Protein AF-A0A9P7GAE9-F1 (afdb_monomer_lite)

pLDDT: mean 75.34, std 14.51, range [32.66, 94.75]

Radius of gyration: 17.44 Å; chains: 1; bounding box: 38×41×54 Å

InterPro domains:
  IPR001578 Peptidase C12, ubiquitin carboxyl-terminal hydrolase [PF01088] (26-136)
  IPR001578 Peptidase C12, ubiquitin carboxyl-terminal hydrolase [PS52048] (1-154)
  IPR001578 Peptidase C12, ubiquitin carboxyl-terminal hydrolase [PTHR10589] (22-153)
  IPR036959 Peptidase C12, ubiquitin carboxyl-terminal hydrolase superfamily [G3DSA:3.40.532.10] (5-153)
  IPR038765 Papain-like cysteine peptidase superfamily [SSF54001] (22-154)

Secondary structure (DSSP, 8-state):
-PPPHHHHHHHHHHHHHHHTT------PPTTSHHHHHHHHTTT--HHHHHHHHHH-GGGHHHHHHHHHSSSSPPPS--------EEEEEEEPP--TT--SS---EEEEEEETTSSS-EEEEEESSHHHHHHHHIIIIIITT-SS-------------

Structure (mmCIF, N/CA/C/O backbone):
data_AF-A0A9P7GAE9-F1
#
_entry.id   AF-A0A9P7GAE9-F1
#
loop_
_atom_site.group_PDB
_atom_site.id
_atom_site.type_symbol
_atom_site.label_atom_id
_atom_site.label_alt_id
_atom_site.label_comp_id
_atom_site.label_asym_id
_atom_site.label_entity_id
_atom_site.label_seq_id
_atom_site.pdbx_PDB_ins_code
_atom_site.Cartn_x
_atom_site.Cartn_y
_atom_site.Cartn_z
_atom_site.occupancy
_atom_site.B_iso_or_equiv
_atom_site.auth_seq_id
_atom_site.auth_comp_id
_atom_site.auth_asym_id
_atom_site.auth_atom_id
_atom_site.pdbx_PDB_model_num
ATOM 1 N N . MET A 1 1 ? -22.597 -1.862 10.699 1.00 32.66 1 MET A N 1
ATOM 2 C CA . MET A 1 1 ? -22.193 -0.460 10.935 1.00 32.66 1 MET A CA 1
ATOM 3 C C . MET A 1 1 ? -21.221 -0.086 9.836 1.00 32.66 1 MET A C 1
ATOM 5 O O . MET A 1 1 ? -20.395 -0.940 9.529 1.00 32.66 1 MET A O 1
ATOM 9 N N . PRO A 1 2 ? -21.343 1.090 9.201 1.00 45.16 2 PRO A N 1
ATOM 10 C CA . PRO A 1 2 ? -20.335 1.535 8.251 1.00 45.16 2 PRO A CA 1
ATOM 11 C C . PRO A 1 2 ? -18.991 1.640 8.976 1.00 45.16 2 PRO A C 1
ATOM 13 O O . PRO A 1 2 ? -18.918 2.057 10.132 1.00 45.16 2 PRO A O 1
ATOM 16 N N . TRP A 1 3 ? -17.955 1.168 8.307 1.00 44.53 3 TRP A N 1
ATOM 17 C CA . TRP A 1 3 ? -16.586 1.158 8.789 1.00 44.53 3 TRP A CA 1
ATOM 18 C C . TRP A 1 3 ? -16.060 2.576 9.055 1.00 44.53 3 TRP A C 1
ATOM 20 O O . TRP A 1 3 ? -16.391 3.486 8.290 1.00 44.53 3 TRP A O 1
ATOM 30 N N . PRO A 1 4 ? -15.191 2.786 10.062 1.00 47.66 4 PRO A N 1
ATOM 31 C CA . PRO A 1 4 ? -14.430 4.023 10.170 1.00 47.66 4 PRO A CA 1
ATOM 32 C C . PRO A 1 4 ? -13.577 4.204 8.909 1.00 47.66 4 PRO A C 1
ATOM 34 O O . PRO A 1 4 ? -12.723 3.375 8.586 1.00 47.66 4 PRO A O 1
ATOM 37 N N . THR A 1 5 ? -13.809 5.295 8.182 1.00 45.72 5 THR A N 1
ATOM 38 C CA . THR A 1 5 ? -13.135 5.621 6.915 1.00 45.72 5 THR A CA 1
ATOM 39 C C . THR A 1 5 ? -11.609 5.622 7.039 1.00 45.72 5 THR A C 1
ATOM 41 O O . THR A 1 5 ? -10.915 5.277 6.086 1.00 45.72 5 THR A O 1
ATOM 44 N N . CYS A 1 6 ? -11.065 5.923 8.221 1.00 41.34 6 CYS A N 1
ATOM 45 C CA . CYS A 1 6 ? -9.628 5.993 8.489 1.00 41.34 6 CYS A CA 1
ATOM 46 C C . CYS A 1 6 ? -8.860 4.675 8.273 1.00 41.34 6 CYS A C 1
ATOM 48 O O . CYS A 1 6 ? -7.654 4.733 8.032 1.00 41.34 6 CYS A O 1
ATOM 50 N N . VAL A 1 7 ? -9.526 3.510 8.285 1.00 48.72 7 VAL A N 1
ATOM 51 C CA . VAL A 1 7 ? -8.857 2.201 8.131 1.00 48.72 7 VAL A CA 1
ATOM 52 C C . VAL A 1 7 ? -9.264 1.419 6.875 1.00 48.72 7 VAL A C 1
ATOM 54 O O . VAL A 1 7 ? -8.556 0.500 6.464 1.00 48.72 7 VAL A O 1
ATOM 57 N N . ILE A 1 8 ? -10.347 1.821 6.204 1.00 49.75 8 ILE A N 1
ATOM 58 C CA . ILE A 1 8 ? -10.741 1.260 4.899 1.00 49.75 8 ILE A CA 1
ATOM 59 C C . ILE A 1 8 ? -9.702 1.627 3.838 1.00 49.75 8 ILE A C 1
ATOM 61 O O . ILE A 1 8 ? -9.275 0.784 3.054 1.00 49.75 8 ILE A O 1
ATOM 65 N N . TYR A 1 9 ? -9.265 2.887 3.830 1.00 48.91 9 TYR A N 1
ATOM 66 C CA . TYR A 1 9 ? -8.366 3.424 2.812 1.00 48.91 9 TYR A CA 1
ATOM 67 C C . TYR A 1 9 ? -6.950 2.822 2.808 1.00 48.91 9 TYR A C 1
ATOM 69 O O . TYR A 1 9 ? -6.486 2.491 1.718 1.00 48.91 9 TYR A O 1
ATOM 77 N N . PRO A 1 10 ? -6.267 2.572 3.946 1.00 50.25 10 PRO A N 1
ATOM 78 C CA . PRO A 1 10 ? -5.017 1.807 3.929 1.00 50.25 10 PRO A CA 1
ATOM 79 C C . PRO A 1 10 ? -5.195 0.386 3.409 1.00 50.25 10 PRO A C 1
ATOM 81 O O . PRO A 1 10 ? -4.344 -0.099 2.666 1.00 50.25 10 PRO A O 1
ATOM 84 N N . PHE A 1 11 ? -6.297 -0.279 3.769 1.00 51.22 11 PHE A N 1
ATOM 85 C CA . PHE A 1 11 ? -6.581 -1.624 3.283 1.00 51.22 11 PHE A CA 1
ATOM 86 C C . PHE A 1 11 ? -6.859 -1.606 1.776 1.00 51.22 11 PHE A C 1
ATOM 88 O O . PHE A 1 11 ? -6.323 -2.442 1.063 1.00 51.22 11 PHE A O 1
ATOM 95 N N . LEU A 1 12 ? -7.583 -0.603 1.264 1.00 49.97 12 LEU A N 1
ATOM 96 C CA . LEU A 1 12 ? -7.784 -0.370 -0.170 1.00 49.97 12 LEU A CA 1
ATOM 97 C C . LEU A 1 12 ? -6.451 -0.118 -0.893 1.00 49.97 12 LEU A C 1
ATOM 99 O O . LEU A 1 12 ? -6.237 -0.651 -1.977 1.00 49.97 12 LEU A O 1
ATOM 103 N N . SER A 1 13 ? -5.535 0.645 -0.294 1.00 49.16 13 SER A N 1
ATOM 104 C CA . SER A 1 13 ? -4.211 0.902 -0.862 1.00 49.16 13 SER A CA 1
ATOM 105 C C . SER A 1 13 ? -3.330 -0.349 -0.869 1.00 49.16 13 SER A C 1
ATOM 107 O O . SER A 1 13 ? -2.705 -0.641 -1.887 1.00 49.16 13 SER A O 1
ATOM 109 N N . ILE A 1 14 ? -3.324 -1.146 0.203 1.00 51.88 14 ILE A N 1
ATOM 110 C CA . ILE A 1 14 ? -2.606 -2.431 0.263 1.00 51.88 14 ILE A CA 1
ATOM 111 C C . ILE A 1 14 ? -3.231 -3.442 -0.709 1.00 51.88 14 ILE A C 1
ATOM 113 O O . ILE A 1 14 ? -2.514 -4.058 -1.491 1.00 51.88 14 ILE A O 1
ATOM 117 N N . LEU A 1 15 ? -4.559 -3.565 -0.745 1.00 51.62 15 LEU A N 1
ATOM 118 C CA . LEU A 1 15 ? -5.280 -4.408 -1.702 1.00 51.62 15 LEU A CA 1
ATOM 119 C C . LEU A 1 15 ? -4.995 -3.986 -3.140 1.00 51.62 15 LEU A C 1
ATOM 121 O O . LEU A 1 15 ? -4.739 -4.836 -3.983 1.00 51.62 15 LEU A O 1
ATOM 125 N N . ARG A 1 16 ? -4.958 -2.681 -3.421 1.00 50.84 16 ARG A N 1
ATOM 126 C CA . ARG A 1 16 ? -4.593 -2.163 -4.739 1.00 50.84 16 ARG A CA 1
ATOM 127 C C . ARG A 1 16 ? -3.124 -2.419 -5.058 1.00 50.84 16 ARG A C 1
ATOM 129 O O . ARG A 1 16 ? -2.821 -2.699 -6.206 1.00 50.84 16 ARG A O 1
ATOM 136 N N . SER A 1 17 ? -2.231 -2.412 -4.071 1.00 46.38 17 SER A N 1
ATOM 137 C CA . SER A 1 17 ? -0.831 -2.840 -4.227 1.00 46.38 17 SER A CA 1
ATOM 138 C C . SER A 1 17 ? -0.736 -4.315 -4.632 1.00 46.38 17 SER A C 1
ATOM 140 O O . SER A 1 17 ? 0.024 -4.670 -5.532 1.00 46.38 17 SER A O 1
ATOM 142 N N . VAL A 1 18 ? -1.549 -5.165 -3.999 1.00 46.81 18 VAL A N 1
ATOM 143 C CA . VAL A 1 18 ? -1.641 -6.604 -4.283 1.00 46.81 18 VAL A CA 1
ATOM 144 C C . VAL A 1 18 ? -2.286 -6.857 -5.657 1.00 46.81 18 VAL A C 1
ATOM 146 O O . VAL A 1 18 ? -1.773 -7.649 -6.445 1.00 46.81 18 VAL A O 1
ATOM 149 N N . GLU A 1 19 ? -3.359 -6.141 -6.007 1.00 48.84 19 GLU A N 1
ATOM 150 C CA . GLU A 1 19 ? -4.039 -6.238 -7.309 1.00 48.84 19 GLU A CA 1
ATOM 151 C C . GLU A 1 19 ? -3.231 -5.643 -8.468 1.00 48.84 19 GLU A C 1
ATOM 153 O O . GLU A 1 19 ? -3.335 -6.130 -9.597 1.00 48.84 19 GLU A O 1
ATOM 158 N N . LEU A 1 20 ? -2.402 -4.623 -8.212 1.00 43.28 20 LEU A N 1
ATOM 159 C CA . LEU A 1 20 ? -1.510 -4.018 -9.208 1.00 43.28 20 LEU A CA 1
ATOM 160 C C . LEU A 1 20 ? -0.432 -4.991 -9.709 1.00 43.28 20 LEU A C 1
ATOM 162 O O . LEU A 1 20 ? 0.386 -4.597 -10.538 1.00 43.28 20 LEU A O 1
ATOM 166 N N . ARG A 1 21 ? -0.436 -6.259 -9.259 1.00 45.12 21 ARG A N 1
ATOM 167 C CA . ARG A 1 21 ? 0.613 -7.243 -9.541 1.00 45.12 21 ARG A CA 1
ATOM 168 C C . ARG A 1 21 ? 1.979 -6.606 -9.322 1.00 45.12 21 ARG A C 1
ATOM 170 O O . ARG A 1 21 ? 2.865 -6.704 -10.172 1.00 45.12 21 ARG A O 1
ATOM 177 N N . VAL A 1 22 ? 2.154 -5.934 -8.183 1.00 46.22 22 VAL A N 1
ATOM 178 C CA . VAL A 1 22 ? 3.506 -5.721 -7.678 1.00 46.22 22 VAL A CA 1
ATOM 179 C C . VAL A 1 22 ? 4.066 -7.129 -7.521 1.00 46.22 22 VAL A C 1
ATOM 181 O O . VAL A 1 22 ? 3.489 -7.924 -6.780 1.00 46.22 22 VAL A O 1
ATOM 184 N N . GLN A 1 23 ? 5.074 -7.451 -8.338 1.00 46.91 23 GLN A N 1
ATOM 185 C CA . GLN A 1 23 ? 5.750 -8.744 -8.473 1.00 46.91 23 GLN A CA 1
ATOM 186 C C . GLN A 1 23 ? 6.262 -9.231 -7.115 1.00 46.91 23 GLN A C 1
ATOM 188 O O . GLN A 1 23 ? 7.439 -9.120 -6.790 1.00 46.91 23 GLN A O 1
ATOM 193 N N . SER A 1 24 ? 5.357 -9.704 -6.282 1.00 52.81 24 SER A N 1
ATOM 194 C CA . SER A 1 24 ? 5.662 -10.298 -5.004 1.00 52.81 24 SER A CA 1
ATOM 195 C C . SER A 1 24 ? 5.358 -11.775 -5.167 1.00 52.81 24 SER A C 1
ATOM 197 O O . SER A 1 24 ? 4.265 -12.140 -5.597 1.00 52.81 24 SER A O 1
ATOM 199 N N . ASP A 1 25 ? 6.321 -12.631 -4.830 1.00 58.69 25 ASP A N 1
ATOM 200 C CA . ASP A 1 25 ? 6.151 -14.092 -4.789 1.00 58.69 25 ASP A CA 1
ATOM 201 C C . ASP A 1 25 ? 5.219 -14.529 -3.635 1.00 58.69 25 ASP A C 1
ATOM 203 O O . ASP A 1 25 ? 5.285 -15.647 -3.120 1.00 58.69 25 ASP A O 1
ATOM 207 N N . VAL A 1 26 ? 4.339 -13.630 -3.185 1.00 65.75 26 VAL A N 1
ATOM 208 C CA . VAL A 1 26 ? 3.405 -13.864 -2.095 1.00 65.75 26 VAL A CA 1
ATOM 209 C C . VAL A 1 26 ? 2.269 -14.716 -2.633 1.00 65.75 26 VAL A C 1
ATOM 211 O O . VAL A 1 26 ? 1.429 -14.278 -3.419 1.00 65.75 26 VAL A O 1
ATOM 214 N N . THR A 1 27 ? 2.245 -15.967 -2.187 1.00 76.56 27 THR A N 1
ATOM 215 C CA . THR A 1 27 ? 1.167 -16.894 -2.515 1.00 76.56 27 THR A CA 1
ATOM 216 C C . THR A 1 27 ? -0.076 -16.518 -1.716 1.00 76.56 27 THR A C 1
ATOM 218 O O . THR A 1 27 ? -0.085 -16.602 -0.488 1.00 76.56 27 THR A O 1
ATOM 221 N N . ILE A 1 28 ? -1.140 -16.117 -2.411 1.00 79.62 28 ILE A N 1
ATOM 222 C CA . ILE A 1 28 ? -2.447 -15.909 -1.788 1.00 79.62 28 ILE A CA 1
ATOM 223 C C . ILE A 1 28 ? -3.087 -17.279 -1.579 1.00 79.62 28 ILE A C 1
ATOM 225 O O . ILE A 1 28 ? -3.257 -18.047 -2.525 1.00 79.62 28 ILE A O 1
ATOM 229 N N . VAL A 1 29 ? -3.451 -17.579 -0.333 1.00 85.38 29 VAL A N 1
ATOM 230 C CA . VAL A 1 29 ? -4.139 -18.827 0.004 1.00 85.38 29 VAL A CA 1
ATOM 231 C C . VAL A 1 29 ? -5.486 -18.870 -0.740 1.00 85.38 29 VAL A C 1
ATOM 233 O O . VAL A 1 29 ? -6.270 -17.921 -0.605 1.00 85.38 29 VAL A O 1
ATOM 236 N N . PRO A 1 30 ? -5.778 -19.933 -1.515 1.00 87.06 30 PRO A N 1
ATOM 237 C CA . PRO A 1 30 ? -7.069 -20.095 -2.182 1.00 87.06 30 PRO A CA 1
ATOM 238 C C . PRO A 1 30 ? -8.231 -20.029 -1.188 1.00 87.06 30 PRO A C 1
ATOM 240 O O . PRO A 1 30 ? -8.074 -20.404 -0.028 1.00 87.06 30 PRO A O 1
ATOM 243 N N . GLU A 1 31 ? -9.392 -19.539 -1.625 1.00 88.00 31 GLU A N 1
ATOM 244 C CA . GLU A 1 31 ? -10.598 -19.366 -0.791 1.00 88.00 31 GLU A CA 1
ATOM 245 C C . GLU A 1 31 ? -10.460 -18.426 0.420 1.00 88.00 31 GLU A C 1
ATOM 247 O O . GLU A 1 31 ? -11.434 -18.220 1.158 1.00 88.00 31 GLU A O 1
ATOM 252 N N . SER A 1 32 ? -9.288 -17.811 0.615 1.00 87.69 32 SER A N 1
ATOM 253 C CA . SER A 1 32 ? -9.113 -16.759 1.610 1.00 87.69 32 SER A CA 1
ATOM 254 C C . SER A 1 32 ? -10.030 -15.566 1.304 1.00 87.69 32 SER A C 1
ATOM 256 O O . SER A 1 32 ? -10.383 -15.332 0.144 1.00 87.69 32 SER A O 1
ATOM 258 N N . PRO A 1 33 ? -10.397 -14.762 2.318 1.00 87.31 33 PRO A N 1
ATOM 259 C CA . PRO A 1 33 ? -11.166 -13.532 2.117 1.00 87.31 33 PRO A CA 1
ATOM 260 C C . PRO A 1 33 ? -10.546 -12.613 1.055 1.00 87.31 33 PRO A C 1
ATOM 262 O O . PRO A 1 33 ? -11.260 -12.025 0.248 1.00 87.31 33 PRO A O 1
ATOM 265 N N . LEU A 1 34 ? -9.211 -12.560 1.006 1.00 84.12 34 LEU A N 1
ATOM 266 C CA . LEU A 1 34 ? -8.459 -11.817 0.000 1.00 84.12 34 LEU A CA 1
ATOM 267 C C . LEU A 1 34 ? -8.624 -12.406 -1.410 1.00 84.12 34 LEU A C 1
ATOM 269 O O . LEU A 1 34 ? -8.903 -11.659 -2.344 1.00 84.12 34 LEU A O 1
ATOM 273 N N . ALA A 1 35 ? -8.493 -13.728 -1.568 1.00 85.56 35 ALA A N 1
ATOM 274 C CA . ALA A 1 35 ? -8.697 -14.396 -2.856 1.00 85.56 35 ALA A CA 1
ATOM 275 C C . ALA A 1 35 ? -10.121 -14.174 -3.389 1.00 85.56 35 ALA A C 1
ATOM 277 O O . ALA A 1 35 ? -10.296 -13.793 -4.545 1.00 85.56 35 ALA A O 1
ATOM 278 N N . LYS A 1 36 ? -11.129 -14.328 -2.521 1.00 89.31 36 LYS A N 1
ATOM 279 C CA . LYS A 1 36 ? -12.542 -14.101 -2.859 1.00 89.31 36 LYS A CA 1
ATOM 280 C C . LYS A 1 36 ? -12.803 -12.663 -3.284 1.00 89.31 36 LYS A C 1
ATOM 282 O O . LYS A 1 36 ? -13.430 -12.440 -4.312 1.00 89.31 36 LYS A O 1
ATOM 287 N N . PHE A 1 37 ? -12.268 -11.694 -2.544 1.00 86.75 37 PHE A N 1
ATOM 288 C CA . PHE A 1 37 ? -12.411 -10.285 -2.893 1.00 86.75 37 PHE A CA 1
ATOM 289 C C . PHE A 1 37 ? -11.779 -9.957 -4.254 1.00 86.75 37 PHE A C 1
ATOM 291 O O . PHE A 1 37 ? -12.409 -9.298 -5.077 1.00 86.75 37 PHE A O 1
ATOM 298 N N . ILE A 1 38 ? -10.565 -10.453 -4.524 1.00 84.38 38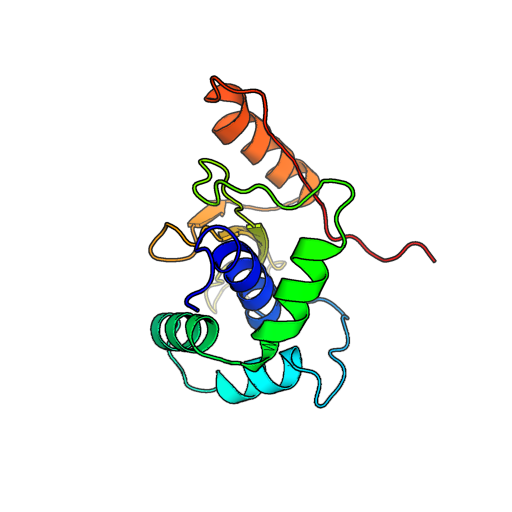 ILE A N 1
ATOM 299 C CA . ILE A 1 38 ? -9.890 -10.263 -5.819 1.00 84.38 38 ILE A CA 1
ATOM 300 C C . ILE A 1 38 ? -10.728 -10.856 -6.958 1.00 84.38 38 ILE A C 1
ATOM 302 O O . ILE A 1 38 ? -10.874 -10.232 -8.012 1.00 84.38 38 ILE A O 1
ATOM 306 N N . ASP A 1 39 ? -11.306 -12.040 -6.751 1.00 87.38 39 ASP A N 1
ATOM 307 C CA . ASP A 1 39 ? -12.176 -12.686 -7.731 1.00 87.38 39 ASP A CA 1
ATOM 308 C C . ASP A 1 39 ? -13.470 -11.899 -7.969 1.00 87.38 39 ASP A C 1
ATOM 310 O O . ASP A 1 39 ? -13.847 -11.678 -9.121 1.00 87.38 39 ASP A O 1
ATOM 314 N N . GLU A 1 40 ? -14.104 -11.397 -6.909 1.00 88.25 40 GLU A N 1
ATOM 315 C CA . GLU A 1 40 ? -15.286 -10.531 -6.981 1.00 88.25 40 GLU A CA 1
ATOM 316 C C . GLU A 1 40 ? -14.992 -9.177 -7.646 1.00 88.25 40 GLU A C 1
ATOM 318 O O . GLU A 1 40 ? -15.902 -8.542 -8.181 1.00 88.25 40 GLU A O 1
ATOM 323 N N . CYS A 1 41 ? -13.742 -8.711 -7.616 1.00 84.31 41 CYS A N 1
ATOM 324 C CA . CYS A 1 41 ? -13.298 -7.455 -8.221 1.00 84.31 41 CYS A CA 1
ATOM 325 C C . CYS A 1 41 ? -12.921 -7.575 -9.707 1.00 84.31 41 CYS A C 1
ATOM 327 O O . CYS A 1 41 ? -12.682 -6.557 -10.373 1.00 84.31 41 CYS A O 1
ATOM 329 N N . LYS A 1 42 ? -12.910 -8.790 -10.272 1.00 85.81 42 LYS A N 1
ATOM 330 C CA . LYS A 1 42 ? -12.662 -9.001 -11.706 1.00 85.81 42 LYS A CA 1
ATOM 331 C C . LYS A 1 42 ? -13.711 -8.272 -12.547 1.00 85.81 42 LYS A C 1
ATOM 333 O O . LYS A 1 42 ? -14.909 -8.401 -12.334 1.00 85.81 42 LYS A O 1
ATOM 338 N N . GLY A 1 43 ? -13.245 -7.493 -13.522 1.00 84.06 43 GLY A N 1
ATOM 339 C CA . GLY A 1 43 ? -14.108 -6.723 -14.425 1.00 84.06 43 GLY A CA 1
ATOM 340 C C . GLY A 1 43 ? -14.697 -5.434 -13.837 1.00 84.06 43 GLY A C 1
ATOM 341 O O . GLY A 1 43 ? -15.245 -4.649 -14.602 1.00 84.06 43 GLY A O 1
ATOM 342 N N . LYS A 1 44 ? -14.537 -5.171 -12.532 1.00 83.50 44 LYS A N 1
ATOM 343 C CA . LYS A 1 44 ? -14.970 -3.918 -11.894 1.00 83.50 44 LYS A CA 1
ATOM 344 C C . LYS A 1 44 ? -13.963 -2.791 -12.124 1.00 83.50 44 LYS A C 1
ATOM 346 O O . LYS A 1 44 ? -12.744 -3.015 -12.086 1.00 83.50 44 LYS A O 1
ATOM 351 N N . THR A 1 45 ? -14.474 -1.578 -12.304 1.00 79.50 45 THR A N 1
ATOM 352 C CA . THR A 1 45 ? -13.716 -0.320 -12.304 1.00 79.50 45 THR A CA 1
ATOM 353 C C . THR A 1 45 ? -13.138 -0.021 -10.914 1.00 79.50 45 THR A C 1
ATOM 355 O O . THR A 1 45 ? -13.624 -0.553 -9.916 1.00 79.50 45 THR A O 1
ATOM 358 N N . PRO A 1 46 ? -12.116 0.848 -10.792 1.00 72.94 46 PRO A N 1
ATOM 359 C CA . PRO A 1 46 ? -11.549 1.202 -9.489 1.00 72.94 46 PRO A CA 1
ATOM 360 C C . PRO A 1 46 ? -12.577 1.728 -8.477 1.00 72.94 46 PRO A C 1
ATOM 362 O O . PRO A 1 46 ? -12.486 1.394 -7.299 1.00 72.94 46 PRO A O 1
ATOM 365 N N . LEU A 1 47 ? -13.561 2.510 -8.935 1.00 74.50 47 LEU A N 1
ATOM 366 C CA . LEU A 1 47 ? -14.622 3.040 -8.078 1.00 74.50 47 LEU A CA 1
ATOM 367 C C . LEU A 1 47 ? -15.551 1.923 -7.587 1.00 74.50 47 LEU A C 1
ATOM 369 O O . LEU A 1 47 ? -15.810 1.824 -6.395 1.00 74.50 47 LEU A O 1
ATOM 373 N N . GLU A 1 48 ? -15.980 1.027 -8.479 1.00 81.19 48 GLU A N 1
ATOM 374 C CA . GLU A 1 48 ? -16.814 -0.122 -8.104 1.00 81.19 48 GLU A CA 1
ATOM 375 C C . GLU A 1 48 ? -16.100 -1.064 -7.129 1.00 81.19 48 GLU A C 1
ATOM 377 O O . GLU A 1 48 ? -16.737 -1.621 -6.239 1.00 81.19 48 GLU A O 1
ATOM 382 N N . ARG A 1 49 ? -14.777 -1.233 -7.257 1.00 80.31 49 ARG A N 1
ATOM 383 C CA . ARG A 1 49 ? -13.977 -1.998 -6.285 1.00 80.31 49 ARG A CA 1
ATOM 384 C C . ARG A 1 49 ? -13.946 -1.324 -4.917 1.00 80.31 49 ARG A C 1
ATOM 386 O O . ARG A 1 49 ? -14.065 -2.020 -3.914 1.00 80.31 49 ARG A O 1
ATOM 393 N N . ALA A 1 50 ? -13.816 0.003 -4.871 1.00 73.75 50 ALA A N 1
ATOM 394 C CA . ALA A 1 50 ? -13.860 0.760 -3.622 1.00 73.75 50 ALA A CA 1
ATOM 395 C C . ALA A 1 50 ? -15.227 0.624 -2.935 1.00 73.75 50 ALA A C 1
ATOM 397 O O . ALA A 1 50 ? -15.289 0.222 -1.776 1.00 73.75 50 ALA A O 1
ATOM 398 N N . THR A 1 51 ? -16.321 0.822 -3.676 1.00 78.81 51 THR A N 1
ATOM 399 C CA . THR A 1 51 ? -17.684 0.616 -3.160 1.00 78.81 51 THR A CA 1
ATOM 400 C C . THR A 1 51 ? -17.917 -0.828 -2.700 1.00 78.81 51 THR A C 1
ATOM 402 O O . THR A 1 51 ? -18.566 -1.074 -1.682 1.00 78.81 51 THR A O 1
ATOM 405 N N . HIS A 1 52 ? -17.366 -1.810 -3.418 1.00 83.19 52 HIS A N 1
ATOM 406 C CA . HIS A 1 52 ? -17.436 -3.216 -3.019 1.00 83.19 52 HIS A CA 1
ATOM 407 C C . HIS A 1 52 ? -16.658 -3.486 -1.724 1.00 83.19 52 HIS A C 1
ATOM 409 O O . HIS A 1 52 ? -17.140 -4.224 -0.869 1.00 83.19 52 HIS A O 1
ATOM 415 N N . LEU A 1 53 ? -15.492 -2.857 -1.530 1.00 79.38 53 LEU A N 1
ATOM 416 C CA . LEU A 1 53 ? -14.727 -2.975 -0.284 1.00 79.38 53 LEU A CA 1
ATOM 417 C C . LEU A 1 53 ? -15.491 -2.413 0.920 1.00 79.38 53 LEU A C 1
ATOM 419 O O . LEU A 1 53 ? -15.477 -3.015 1.989 1.00 79.38 53 LEU A O 1
ATOM 423 N N . GLU A 1 54 ? -16.171 -1.281 0.752 1.00 75.62 54 GLU A N 1
ATOM 424 C CA . GLU A 1 54 ? -16.946 -0.649 1.827 1.00 75.62 54 GLU A CA 1
ATOM 425 C C . GLU A 1 54 ? -18.129 -1.508 2.291 1.00 75.62 54 GLU A C 1
ATOM 427 O O . GLU A 1 54 ? -18.542 -1.436 3.451 1.00 75.62 54 GLU A O 1
ATOM 432 N N . THR A 1 55 ? -18.682 -2.319 1.388 1.00 80.75 55 THR A N 1
ATOM 433 C CA . THR A 1 55 ? -19.929 -3.061 1.612 1.00 80.75 55 THR A CA 1
ATOM 434 C C . THR A 1 55 ? -19.725 -4.554 1.848 1.00 80.75 55 THR A C 1
ATOM 436 O O . THR A 1 55 ? -20.622 -5.211 2.381 1.00 80.75 55 THR A O 1
ATOM 439 N N . THR A 1 56 ? -18.563 -5.110 1.492 1.00 83.44 56 THR A N 1
ATOM 440 C CA . THR A 1 56 ? -18.313 -6.547 1.626 1.00 83.44 56 THR A CA 1
ATOM 441 C C . THR A 1 56 ? -18.203 -6.982 3.094 1.00 83.44 56 THR A C 1
ATOM 443 O O . THR A 1 56 ? -17.467 -6.377 3.881 1.00 83.44 56 THR A O 1
ATOM 446 N N . PRO A 1 57 ? -18.875 -8.077 3.498 1.00 85.12 57 PRO A N 1
ATOM 447 C CA . PRO A 1 57 ? -18.721 -8.632 4.838 1.00 85.12 57 PRO A CA 1
ATOM 448 C C . PRO A 1 57 ? -17.412 -9.417 5.007 1.00 85.12 57 PRO A C 1
ATOM 450 O O . PRO A 1 57 ? -17.076 -9.782 6.131 1.00 85.12 57 PRO A O 1
ATOM 453 N N . LEU A 1 58 ? -16.665 -9.681 3.922 1.00 84.38 58 LEU A N 1
ATOM 454 C CA . LEU A 1 58 ? -15.467 -10.535 3.928 1.00 84.38 58 LEU A CA 1
ATOM 455 C C . LEU A 1 58 ? -14.411 -10.083 4.941 1.00 84.38 58 LEU A C 1
ATOM 457 O O . LEU A 1 58 ? -13.730 -10.918 5.533 1.00 84.38 58 LEU A O 1
ATOM 461 N N . PHE A 1 59 ? -14.292 -8.772 5.149 1.00 82.06 59 PHE A N 1
ATOM 462 C CA . PHE A 1 59 ? -13.296 -8.197 6.048 1.00 82.06 59 PHE A CA 1
ATOM 463 C C . PHE A 1 59 ? -13.874 -7.762 7.397 1.00 82.06 59 PHE A C 1
ATOM 465 O O . PHE A 1 59 ? -13.085 -7.532 8.310 1.00 82.06 59 PHE A O 1
ATOM 472 N N . ALA A 1 60 ? -15.214 -7.725 7.541 1.00 75.50 60 ALA A N 1
ATOM 473 C CA . ALA A 1 60 ? -15.979 -7.261 8.717 1.00 75.50 60 ALA A CA 1
ATOM 474 C C . ALA A 1 60 ? -15.357 -7.700 10.041 1.00 75.50 60 ALA A C 1
ATOM 476 O O . ALA A 1 60 ? -14.885 -6.893 10.844 1.00 75.50 60 ALA A O 1
ATOM 477 N N . ASN A 1 61 ? -15.318 -9.013 10.218 1.00 73.94 61 ASN A N 1
ATOM 478 C CA . ASN A 1 61 ? -14.886 -9.616 11.466 1.00 73.94 61 ASN A CA 1
ATOM 479 C C . ASN A 1 61 ? -13.364 -9.531 11.632 1.00 73.94 61 ASN A C 1
ATOM 481 O O . ASN A 1 61 ? -12.893 -9.201 12.712 1.00 73.94 61 ASN A O 1
ATOM 485 N N . ILE A 1 62 ? -12.602 -9.728 10.551 1.00 81.00 62 ILE A N 1
ATOM 486 C CA . ILE A 1 62 ? -11.128 -9.720 10.565 1.00 81.00 62 ILE A CA 1
ATOM 487 C C . ILE A 1 62 ? -10.596 -8.362 11.016 1.00 81.00 62 ILE A C 1
ATOM 489 O O . ILE A 1 62 ? -9.676 -8.271 11.823 1.00 81.00 62 ILE A O 1
ATOM 493 N N . HIS A 1 63 ? -11.192 -7.289 10.510 1.00 75.06 63 HIS A N 1
ATOM 494 C CA . HIS A 1 63 ? -10.825 -5.946 10.916 1.00 75.06 63 HIS A CA 1
ATOM 495 C C . HIS A 1 63 ? -11.239 -5.648 12.360 1.00 75.06 63 HIS A C 1
ATOM 497 O O . HIS A 1 63 ? -10.454 -5.058 13.094 1.00 75.06 63 HIS A O 1
ATOM 503 N N . ALA A 1 64 ? -12.448 -6.042 12.779 1.00 73.50 64 ALA A N 1
ATOM 504 C CA . ALA A 1 64 ? -12.909 -5.829 14.151 1.00 73.50 64 ALA A CA 1
ATOM 505 C C . ALA A 1 64 ? -12.004 -6.541 15.174 1.00 73.50 64 ALA A C 1
ATOM 507 O O . ALA A 1 64 ? -11.661 -5.973 16.215 1.00 73.50 64 ALA A O 1
ATOM 508 N N . GLU A 1 65 ? -11.562 -7.757 14.846 1.00 77.31 65 GLU A N 1
ATOM 509 C CA . GLU A 1 65 ? -10.567 -8.504 15.616 1.00 77.31 65 GLU A CA 1
ATOM 510 C C . GLU A 1 65 ? -9.215 -7.778 15.638 1.00 77.31 65 GLU A C 1
ATOM 512 O O . GLU A 1 65 ? -8.667 -7.532 16.715 1.00 77.31 65 GLU A O 1
ATOM 517 N N . ALA A 1 66 ? -8.701 -7.356 14.477 1.00 76.62 66 ALA A N 1
ATOM 518 C CA . ALA A 1 66 ? -7.423 -6.650 14.384 1.00 76.62 66 ALA A CA 1
ATOM 519 C C . ALA A 1 66 ? -7.427 -5.326 15.169 1.00 76.62 66 ALA A C 1
ATOM 521 O O . ALA A 1 66 ? -6.481 -5.055 15.911 1.00 76.62 66 ALA A O 1
ATOM 522 N N . ALA A 1 67 ? -8.511 -4.549 15.082 1.00 71.19 67 ALA A N 1
ATOM 523 C CA . ALA A 1 67 ? -8.697 -3.298 15.816 1.00 71.19 67 ALA A CA 1
ATOM 524 C C . ALA A 1 67 ? -8.693 -3.500 17.341 1.00 71.19 67 ALA A C 1
ATOM 526 O O . ALA A 1 67 ? -8.266 -2.615 18.079 1.00 71.19 67 ALA A O 1
ATOM 527 N N . SER A 1 68 ? -9.124 -4.675 17.809 1.00 72.00 68 SER A N 1
ATOM 528 C CA . SER A 1 68 ? -9.171 -5.024 19.236 1.00 72.00 68 SER A CA 1
ATOM 529 C C . SER A 1 68 ? -7.886 -5.686 19.752 1.00 72.00 68 SER A C 1
ATOM 531 O O . SER A 1 68 ? -7.690 -5.778 20.959 1.00 72.00 68 SER A O 1
ATOM 533 N N . SER A 1 69 ? -7.010 -6.158 18.858 1.00 71.69 69 SER A N 1
ATOM 534 C CA . SER A 1 69 ? -5.767 -6.870 19.206 1.00 71.69 69 SER A CA 1
ATOM 535 C C . SER A 1 69 ? -4.555 -5.967 19.478 1.00 71.69 69 SER A C 1
ATOM 537 O O . SER A 1 69 ? -3.480 -6.460 19.825 1.00 71.69 69 SER A O 1
ATOM 539 N N . GLY A 1 70 ? -4.701 -4.652 19.291 1.00 70.88 70 GLY A N 1
ATOM 540 C CA . GLY A 1 70 ? -3.623 -3.689 19.503 1.00 70.88 70 GLY A CA 1
ATOM 541 C C . GLY A 1 70 ? -3.165 -3.607 20.965 1.00 70.88 70 GLY A C 1
ATOM 542 O O . GLY A 1 70 ? -3.868 -4.002 21.889 1.00 70.88 70 GLY A O 1
ATOM 543 N N . GLN A 1 71 ? -1.980 -3.034 21.193 1.00 75.44 71 GLN A N 1
ATOM 544 C CA . GLN A 1 71 ? -1.451 -2.799 22.549 1.00 75.44 71 GLN A CA 1
ATOM 545 C C . GLN A 1 71 ? -2.190 -1.679 23.304 1.00 75.44 71 GLN A C 1
ATOM 547 O O . GLN A 1 71 ? -1.956 -1.466 24.492 1.00 75.44 71 GLN A O 1
ATOM 552 N N . THR A 1 72 ? -3.064 -0.945 22.617 1.00 71.50 72 THR A N 1
ATOM 553 C CA . THR A 1 72 ? -3.849 0.166 23.154 1.00 71.50 72 THR A CA 1
ATOM 554 C C . THR A 1 72 ? -5.324 -0.209 23.209 1.00 71.50 72 THR A C 1
ATOM 556 O O . THR A 1 72 ? -5.834 -0.853 22.296 1.00 71.50 72 THR A O 1
ATOM 559 N N . SER A 1 73 ? -6.032 0.249 24.241 1.00 72.31 73 SER A N 1
ATOM 560 C CA . SER A 1 73 ? -7.491 0.142 24.299 1.00 72.31 73 SER A CA 1
ATOM 561 C C . SER A 1 73 ? -8.144 0.892 23.137 1.00 72.31 73 SER A C 1
ATOM 563 O O . SER A 1 73 ? -7.697 1.986 22.786 1.00 72.31 73 SER A O 1
ATOM 565 N N . VAL A 1 74 ? -9.227 0.339 22.590 1.00 70.88 74 VAL A N 1
ATOM 566 C CA . VAL A 1 74 ? -10.033 1.010 21.562 1.00 70.88 74 VAL A CA 1
ATOM 567 C C . VAL A 1 74 ? -10.576 2.330 22.137 1.00 70.88 74 VAL A C 1
ATOM 569 O O . VAL A 1 74 ? -11.201 2.305 23.201 1.00 70.88 74 VAL A O 1
ATOM 572 N N . PRO A 1 75 ? -10.321 3.481 21.494 1.00 66.25 75 PRO A N 1
ATOM 573 C CA . PRO A 1 75 ? -10.801 4.770 21.977 1.00 66.25 75 PRO A CA 1
ATOM 574 C C . PRO A 1 75 ? -12.328 4.879 21.860 1.00 66.25 75 PRO A C 1
ATOM 576 O O . PRO A 1 75 ? -12.943 4.296 20.970 1.00 66.25 75 PRO A O 1
ATOM 579 N N . THR A 1 76 ? -12.944 5.641 22.766 1.00 70.56 76 THR A N 1
ATOM 580 C CA . THR A 1 76 ? -14.388 5.935 22.736 1.00 70.56 76 THR A CA 1
ATOM 581 C C . THR A 1 76 ? -14.754 6.968 21.670 1.00 70.56 76 THR A C 1
ATOM 583 O O . THR A 1 76 ? -15.853 6.909 21.129 1.00 70.56 76 THR A O 1
ATOM 586 N N . GLU A 1 77 ? -13.828 7.879 21.353 1.00 68.12 77 GLU A N 1
ATOM 587 C CA . GLU A 1 77 ? -13.924 8.809 20.224 1.00 68.12 77 GLU A CA 1
ATOM 588 C C . GLU A 1 77 ? -13.246 8.184 19.005 1.00 68.12 77 GLU A C 1
ATOM 590 O O . GLU A 1 77 ? -12.043 7.919 19.011 1.00 68.12 77 GLU A O 1
ATOM 595 N N . LEU A 1 78 ? -14.043 7.907 17.974 1.00 65.75 78 LEU A N 1
ATOM 596 C CA . LEU A 1 78 ? -13.582 7.267 16.739 1.00 65.75 78 LEU A CA 1
ATOM 597 C C . LEU A 1 78 ? -13.192 8.279 15.657 1.00 65.75 78 LEU A C 1
ATOM 599 O O . LEU A 1 78 ? -12.642 7.882 14.628 1.00 65.75 78 LEU A O 1
ATOM 603 N N . ASP A 1 79 ? -13.481 9.564 15.878 1.00 65.25 79 ASP A N 1
ATOM 604 C CA . ASP A 1 79 ? -13.034 10.627 14.990 1.00 65.25 79 ASP A CA 1
ATOM 605 C C . ASP A 1 79 ? -11.531 10.841 15.185 1.00 65.25 79 ASP A C 1
ATOM 607 O O . ASP A 1 79 ? -11.050 11.095 16.292 1.00 65.25 79 ASP A O 1
ATOM 611 N N . THR A 1 80 ? -10.768 10.641 14.115 1.00 67.50 80 THR A N 1
ATOM 612 C CA . THR A 1 80 ? -9.310 10.682 14.159 1.00 67.50 80 THR A CA 1
ATOM 613 C C . THR A 1 80 ? -8.762 11.488 12.998 1.00 67.50 80 THR A C 1
ATOM 615 O O . THR A 1 80 ? -9.090 11.258 11.834 1.00 67.50 80 THR A O 1
ATOM 618 N N . ASP A 1 81 ? -7.842 12.391 13.325 1.00 68.44 81 ASP A N 1
ATOM 619 C CA . ASP A 1 81 ? -7.089 13.166 12.342 1.00 68.44 81 ASP A CA 1
ATOM 620 C C . ASP A 1 81 ? -5.942 12.359 11.703 1.00 68.44 81 ASP A C 1
ATOM 622 O O . ASP A 1 81 ? -5.247 12.853 10.812 1.00 68.44 81 ASP A O 1
ATOM 626 N N . LEU A 1 82 ? -5.728 11.108 12.134 1.00 74.00 82 LEU A N 1
ATOM 627 C CA . LEU A 1 82 ? -4.687 10.236 11.597 1.00 74.00 82 LEU A CA 1
ATOM 628 C C . LEU A 1 82 ? -5.131 9.579 10.286 1.00 74.00 82 LEU A C 1
ATOM 630 O O . LEU A 1 82 ? -6.271 9.146 10.114 1.00 74.00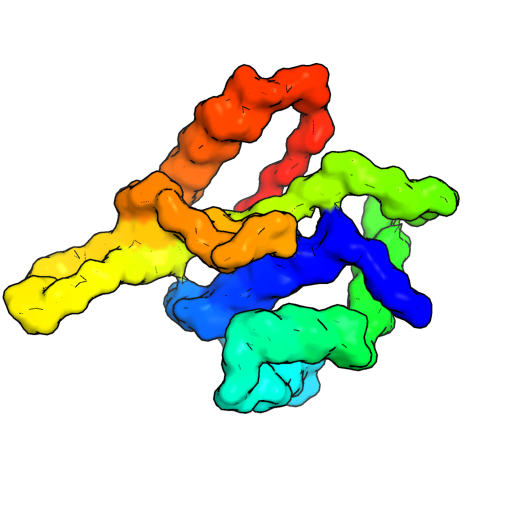 82 LEU A O 1
ATOM 634 N N . HIS A 1 83 ? -4.195 9.487 9.347 1.00 77.50 83 HIS A N 1
ATOM 635 C CA . HIS A 1 83 ? -4.432 8.944 8.019 1.00 77.50 83 HIS A CA 1
ATOM 636 C C . HIS A 1 83 ? -3.281 8.038 7.590 1.00 77.50 83 HIS A C 1
ATOM 638 O O . HIS A 1 83 ? -2.121 8.289 7.915 1.00 77.50 83 HIS A O 1
ATOM 644 N N . PHE A 1 84 ? -3.613 7.005 6.822 1.00 80.69 84 PHE A N 1
ATOM 645 C CA . PHE A 1 84 ? -2.644 6.090 6.248 1.00 80.69 84 PHE A CA 1
ATOM 646 C C . PHE A 1 84 ? -2.576 6.251 4.733 1.00 80.69 84 PHE A C 1
ATOM 648 O O . PHE A 1 84 ? -3.588 6.139 4.044 1.00 80.69 84 PHE A O 1
ATOM 655 N N . THR A 1 85 ? -1.356 6.391 4.230 1.00 84.50 85 THR A N 1
ATOM 656 C CA . THR A 1 85 ? -1.024 6.297 2.806 1.00 84.50 85 THR A CA 1
ATOM 657 C C . THR A 1 85 ? -0.083 5.112 2.587 1.00 84.50 85 THR A C 1
ATOM 659 O O . THR A 1 85 ? 0.599 4.668 3.515 1.00 84.50 85 THR A O 1
ATOM 662 N N . CYS A 1 86 ? -0.054 4.571 1.372 1.00 86.75 86 CYS A N 1
ATOM 663 C CA . CYS A 1 86 ? 0.825 3.465 1.005 1.00 86.75 86 CYS A CA 1
ATOM 664 C C . CYS A 1 86 ? 1.692 3.858 -0.188 1.00 86.75 86 CYS A C 1
ATOM 666 O O . CYS A 1 86 ? 1.217 4.506 -1.114 1.00 86.75 86 CYS A O 1
ATOM 668 N N . PHE A 1 87 ? 2.945 3.418 -0.198 1.00 89.44 87 PHE A N 1
ATOM 669 C CA . PHE A 1 87 ? 3.819 3.556 -1.355 1.00 89.44 87 PHE A CA 1
ATOM 670 C C . PHE A 1 87 ? 4.058 2.185 -1.971 1.00 89.44 87 PHE A C 1
ATOM 672 O O . PHE A 1 87 ? 4.287 1.213 -1.250 1.00 89.44 87 PHE A O 1
ATOM 679 N N . VAL A 1 88 ? 4.055 2.115 -3.301 1.00 88.31 88 VAL A N 1
ATOM 680 C CA . VAL A 1 88 ? 4.363 0.898 -4.058 1.00 88.31 88 VAL A CA 1
ATOM 681 C C . VAL A 1 88 ? 5.365 1.159 -5.164 1.00 88.31 88 VAL A C 1
ATOM 683 O O . VAL A 1 88 ? 5.461 2.264 -5.698 1.00 88.31 88 VAL A O 1
ATOM 686 N N . ARG A 1 89 ? 6.093 0.109 -5.538 1.00 86.94 89 ARG A N 1
ATOM 687 C CA . ARG A 1 89 ? 6.965 0.107 -6.708 1.00 86.94 89 ARG A CA 1
ATOM 688 C C . ARG A 1 89 ? 6.198 -0.454 -7.901 1.00 86.94 89 ARG A C 1
ATOM 690 O O . ARG A 1 89 ? 5.763 -1.601 -7.856 1.00 86.94 89 ARG A O 1
ATOM 697 N N . ALA A 1 90 ? 6.069 0.325 -8.971 1.00 84.88 90 ALA A N 1
ATOM 698 C CA . ALA A 1 90 ? 5.427 -0.106 -10.213 1.00 84.88 90 ALA A CA 1
ATOM 699 C C . ALA A 1 90 ? 6.397 0.001 -11.403 1.00 84.88 90 ALA A C 1
ATOM 701 O O . ALA A 1 90 ? 7.259 0.882 -11.400 1.00 84.88 90 ALA A O 1
ATOM 702 N N . PRO A 1 91 ? 6.300 -0.864 -12.428 1.00 84.44 91 PRO A N 1
ATOM 703 C CA . PRO A 1 91 ? 7.074 -0.694 -13.653 1.00 84.44 91 PRO A CA 1
ATOM 704 C C . PRO A 1 91 ? 6.635 0.579 -14.392 1.00 84.44 91 PRO A C 1
ATOM 706 O O . PRO A 1 91 ? 5.446 0.882 -14.482 1.00 84.44 91 PRO A O 1
ATOM 709 N N . ALA A 1 92 ? 7.597 1.318 -14.943 1.00 83.31 92 ALA A N 1
ATOM 710 C CA . ALA A 1 92 ? 7.319 2.480 -15.778 1.00 83.31 92 ALA A CA 1
ATOM 711 C C . ALA A 1 92 ? 6.603 2.059 -17.073 1.00 83.31 92 ALA A C 1
ATOM 713 O O . ALA A 1 92 ? 6.918 1.017 -17.660 1.00 83.31 92 ALA A O 1
ATOM 714 N N . VAL A 1 93 ? 5.667 2.891 -17.538 1.00 78.50 93 VAL A N 1
ATOM 715 C CA . VAL A 1 93 ? 5.022 2.710 -18.845 1.00 78.50 93 VAL A CA 1
ATOM 716 C C . VAL A 1 93 ? 6.088 2.869 -19.928 1.00 78.50 93 VAL A C 1
ATOM 718 O O . VAL A 1 93 ? 6.711 3.924 -20.025 1.00 78.50 93 VAL A O 1
ATOM 721 N N . ARG A 1 94 ? 6.312 1.819 -20.727 1.00 68.88 94 ARG A N 1
ATOM 722 C CA . ARG A 1 94 ? 7.291 1.837 -21.821 1.00 68.88 94 ARG A CA 1
ATOM 723 C C . ARG A 1 94 ? 6.601 1.938 -23.184 1.00 68.88 94 ARG A C 1
ATOM 725 O O . ARG A 1 94 ? 5.657 1.180 -23.430 1.00 68.88 94 ARG A O 1
ATOM 732 N N . PRO A 1 95 ? 7.068 2.822 -24.083 1.00 72.00 95 PRO A N 1
ATOM 733 C CA . PRO A 1 95 ? 6.734 2.755 -25.500 1.00 72.00 95 PRO A CA 1
ATOM 734 C C . PRO A 1 95 ? 7.152 1.399 -26.089 1.00 72.00 95 PRO A C 1
ATOM 736 O O . PRO A 1 95 ? 8.164 0.827 -25.690 1.00 72.00 95 PRO A O 1
ATOM 739 N N . LYS A 1 96 ? 6.394 0.881 -27.064 1.00 67.94 96 LYS A N 1
ATOM 740 C CA . LYS A 1 96 ? 6.690 -0.409 -27.732 1.00 67.94 96 LYS A CA 1
ATOM 741 C C . LYS A 1 96 ? 8.072 -0.464 -28.396 1.00 67.94 96 LYS A C 1
ATOM 743 O O . LYS A 1 96 ? 8.586 -1.547 -28.636 1.00 67.94 96 LYS A O 1
ATOM 748 N N . GLU A 1 97 ? 8.629 0.693 -28.710 1.00 72.56 97 GLU A N 1
ATOM 749 C CA . GLU A 1 97 ? 9.926 0.895 -29.355 1.00 72.56 97 GLU A CA 1
ATOM 750 C C . GLU A 1 97 ? 11.121 0.803 -28.388 1.00 72.56 97 GLU A C 1
ATOM 752 O O . GLU A 1 97 ? 12.255 0.743 -28.845 1.00 72.56 97 GLU A O 1
ATOM 757 N N . ASP A 1 98 ? 10.877 0.708 -27.075 1.00 69.25 98 ASP A N 1
ATOM 758 C CA . ASP A 1 98 ? 11.911 0.668 -26.028 1.00 69.25 98 ASP A CA 1
ATOM 759 C C . ASP A 1 98 ? 11.819 -0.612 -25.167 1.00 69.25 98 ASP A C 1
ATOM 761 O O . ASP A 1 98 ? 11.875 -0.598 -23.933 1.00 69.25 98 ASP A O 1
ATOM 765 N N . LEU A 1 99 ? 11.578 -1.752 -25.824 1.00 70.50 99 LEU A N 1
ATOM 766 C CA . LEU A 1 99 ? 11.458 -3.056 -25.158 1.00 70.50 99 LEU A CA 1
ATOM 767 C C . LEU A 1 99 ? 12.810 -3.666 -24.759 1.00 70.50 99 LEU A C 1
ATOM 769 O O . LEU A 1 99 ? 12.830 -4.481 -23.837 1.00 70.50 99 LEU A O 1
ATOM 773 N N . ASP A 1 100 ? 13.901 -3.251 -25.407 1.00 75.88 100 ASP A N 1
ATOM 774 C CA . ASP A 1 100 ? 15.257 -3.758 -25.150 1.00 75.88 100 ASP A CA 1
ATOM 775 C C . ASP A 1 100 ? 15.944 -3.064 -23.956 1.00 75.88 100 ASP A C 1
ATOM 777 O O . ASP A 1 100 ? 16.930 -3.574 -23.420 1.00 75.88 100 ASP A O 1
ATOM 781 N N . SER A 1 101 ? 15.415 -1.924 -23.497 1.00 73.62 101 SER A N 1
ATOM 782 C CA . SER A 1 101 ? 15.928 -1.216 -22.321 1.00 73.62 101 SER A CA 1
ATOM 783 C C . SER A 1 101 ? 15.467 -1.857 -21.005 1.00 73.62 101 SER A C 1
ATOM 785 O O . SER A 1 101 ? 14.347 -2.375 -20.904 1.00 73.62 101 SER A O 1
ATOM 787 N N . PRO A 1 102 ? 16.293 -1.791 -19.942 1.00 78.12 102 PRO A N 1
ATOM 788 C CA . PRO A 1 102 ? 15.937 -2.336 -18.639 1.00 78.12 102 PRO A CA 1
ATOM 789 C C . PRO A 1 102 ? 14.658 -1.694 -18.085 1.00 78.12 102 PRO A C 1
ATOM 791 O O . PRO A 1 102 ? 14.434 -0.487 -18.198 1.00 78.12 102 PRO A O 1
ATOM 794 N N . VAL A 1 103 ? 13.821 -2.512 -17.437 1.00 80.25 103 VAL A N 1
ATOM 795 C CA . VAL A 1 103 ? 12.567 -2.061 -16.822 1.00 80.25 103 VAL A CA 1
ATOM 796 C C . VAL A 1 103 ? 12.862 -1.039 -15.729 1.00 80.25 103 VAL A C 1
ATOM 798 O O . VAL A 1 103 ? 13.302 -1.377 -14.627 1.00 80.25 103 VAL A O 1
ATOM 801 N N . ARG A 1 104 ? 12.576 0.228 -16.023 1.00 85.19 104 ARG A N 1
ATOM 802 C CA . ARG A 1 104 ? 12.579 1.289 -15.018 1.00 85.19 104 ARG A CA 1
ATOM 803 C C . ARG A 1 104 ? 11.365 1.132 -14.112 1.00 85.19 104 ARG A C 1
ATOM 805 O O . ARG A 1 104 ? 10.316 0.650 -14.540 1.00 85.19 104 ARG A O 1
ATOM 812 N N . HIS A 1 105 ? 11.518 1.537 -12.861 1.00 89.31 105 HIS A N 1
ATOM 813 C CA . HIS A 1 105 ? 10.453 1.489 -11.870 1.00 89.31 105 HIS A CA 1
ATOM 814 C C . HIS A 1 105 ? 10.120 2.894 -11.388 1.00 89.31 105 HIS A C 1
ATOM 816 O O . HIS A 1 105 ? 10.948 3.797 -11.466 1.00 89.31 105 HIS A O 1
ATOM 822 N N . ARG A 1 106 ? 8.900 3.053 -10.891 1.00 91.12 106 ARG A N 1
ATOM 823 C CA . ARG A 1 106 ? 8.322 4.296 -10.389 1.00 91.12 106 ARG A CA 1
ATOM 824 C C . ARG A 1 106 ? 7.833 4.076 -8.962 1.00 91.12 106 ARG A C 1
ATOM 826 O O . ARG A 1 106 ? 7.374 2.975 -8.640 1.00 91.12 106 ARG A O 1
ATOM 833 N N . VAL A 1 107 ? 7.924 5.104 -8.124 1.00 92.75 107 VAL A N 1
ATOM 834 C CA . VAL A 1 107 ? 7.265 5.128 -6.814 1.00 92.75 107 VAL A CA 1
ATOM 835 C C . VAL A 1 107 ? 5.853 5.662 -7.009 1.00 92.75 107 VAL A C 1
ATOM 837 O O . VAL A 1 107 ? 5.674 6.765 -7.513 1.00 92.75 107 VAL A O 1
ATOM 840 N N . ILE A 1 108 ? 4.849 4.897 -6.595 1.00 89.56 108 ILE A N 1
ATOM 841 C CA . ILE A 1 108 ? 3.445 5.295 -6.668 1.00 89.56 108 ILE A CA 1
ATOM 842 C C . ILE A 1 108 ? 2.897 5.421 -5.249 1.00 89.56 108 ILE A C 1
ATOM 844 O O . ILE A 1 108 ?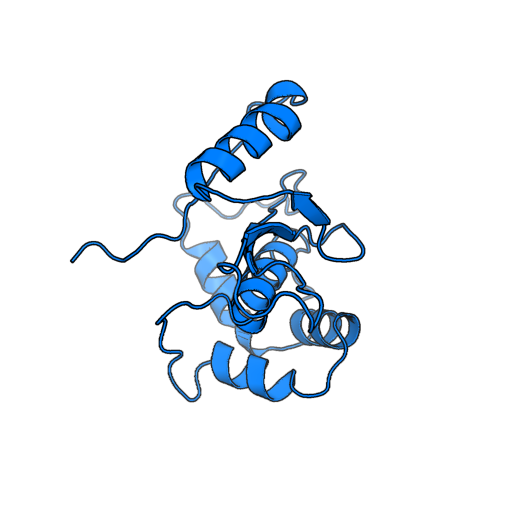 2.973 4.476 -4.467 1.00 89.56 108 ILE A O 1
ATOM 848 N N . GLU A 1 109 ? 2.344 6.582 -4.925 1.00 89.00 109 GLU A N 1
ATOM 849 C CA . GLU A 1 109 ? 1.590 6.831 -3.700 1.00 89.00 109 GLU A CA 1
ATOM 850 C C . GLU A 1 109 ? 0.117 6.445 -3.909 1.00 89.00 109 GLU A C 1
ATOM 852 O O . GLU A 1 109 ? -0.527 6.857 -4.877 1.00 89.00 109 GLU A O 1
ATOM 857 N N . LEU A 1 110 ? -0.422 5.665 -2.979 1.00 83.12 110 LEU A N 1
ATOM 858 C CA . LEU A 1 110 ? -1.811 5.238 -2.901 1.00 83.12 110 LEU A CA 1
ATOM 859 C C . LEU A 1 110 ? -2.436 5.841 -1.639 1.00 83.12 110 LEU A C 1
ATOM 861 O O . LEU A 1 110 ? -2.360 5.267 -0.548 1.00 83.12 110 LEU A O 1
ATOM 865 N N . ASP A 1 111 ? -3.067 6.996 -1.819 1.00 81.81 111 ASP A N 1
ATOM 866 C CA . ASP A 1 111 ? -3.812 7.725 -0.795 1.00 81.81 111 ASP A CA 1
ATOM 867 C C . ASP A 1 111 ? -5.312 7.622 -1.107 1.00 81.81 111 ASP A C 1
ATOM 869 O O . ASP A 1 111 ? -5.772 8.054 -2.166 1.00 81.81 111 ASP A O 1
ATOM 873 N N . GLY A 1 112 ? -6.086 7.042 -0.187 1.00 69.88 112 GLY A N 1
ATOM 874 C CA . GLY A 1 112 ? -7.525 6.857 -0.372 1.00 69.88 112 GLY A CA 1
ATOM 875 C C . GLY A 1 112 ? -8.364 8.137 -0.295 1.00 69.88 112 GLY A C 1
ATOM 876 O O . GLY A 1 112 ? -9.536 8.105 -0.651 1.00 69.88 112 GLY A O 1
ATOM 877 N N . ARG A 1 113 ? -7.788 9.271 0.124 1.00 73.56 113 ARG A N 1
ATOM 878 C CA . ARG A 1 113 ? -8.438 10.592 0.073 1.00 73.56 113 ARG A CA 1
ATOM 879 C C . ARG A 1 113 ? -8.310 11.261 -1.298 1.00 73.56 113 ARG A C 1
ATOM 881 O O . ARG A 1 113 ? -8.920 12.306 -1.514 1.00 73.56 113 ARG A O 1
ATOM 888 N N . ARG A 1 114 ? -7.509 10.703 -2.213 1.00 75.56 114 ARG A N 1
ATOM 889 C CA . ARG A 1 114 ? -7.272 11.254 -3.553 1.00 75.56 114 ARG A CA 1
ATOM 890 C C . ARG A 1 114 ? -8.025 10.479 -4.625 1.00 75.56 114 ARG A C 1
ATOM 892 O O . ARG A 1 114 ? -8.296 9.287 -4.491 1.00 75.56 114 ARG A O 1
ATOM 899 N N . GLU A 1 115 ? -8.280 11.146 -5.748 1.00 73.25 115 GLU A N 1
ATOM 900 C CA . GLU A 1 115 ? -8.852 10.538 -6.953 1.00 73.25 115 GLU A CA 1
ATOM 901 C C . GLU A 1 115 ? -7.803 9.707 -7.718 1.00 73.25 115 GLU A C 1
ATOM 903 O O . GLU A 1 115 ? -7.478 9.963 -8.875 1.00 73.25 115 GLU A O 1
ATOM 908 N N . GLY A 1 116 ? -7.252 8.685 -7.056 1.00 72.56 116 GLY A N 1
ATOM 909 C CA . GLY A 1 116 ? -6.366 7.698 -7.664 1.00 72.56 116 GLY A CA 1
ATOM 910 C C . GLY A 1 116 ? -4.886 7.785 -7.266 1.00 72.56 116 GLY A C 1
ATOM 911 O O . GLY A 1 116 ? -4.502 8.562 -6.393 1.00 72.56 116 GLY A O 1
ATOM 912 N N . PRO A 1 117 ? -4.056 6.916 -7.876 1.00 81.62 117 PRO A N 1
ATOM 913 C CA . PRO A 1 117 ? -2.631 6.820 -7.579 1.00 81.62 117 PRO A CA 1
ATOM 914 C C . PRO A 1 117 ? -1.874 8.082 -8.002 1.00 81.62 117 PRO A C 1
ATOM 916 O O . PRO A 1 117 ? -2.118 8.622 -9.081 1.00 81.62 117 PRO A O 1
ATOM 919 N N . VAL A 1 118 ? -0.900 8.499 -7.194 1.00 88.44 118 VAL A N 1
ATOM 920 C CA . VAL A 1 118 ? -0.015 9.628 -7.498 1.00 88.44 118 VAL A CA 1
ATOM 921 C C . VAL A 1 118 ? 1.387 9.123 -7.788 1.00 88.44 118 VAL A C 1
ATOM 923 O O . VAL A 1 118 ? 1.996 8.428 -6.981 1.00 88.44 118 VAL A O 1
ATOM 926 N N . ASP A 1 119 ? 1.912 9.487 -8.949 1.00 90.62 119 ASP A N 1
ATOM 927 C CA . ASP A 1 119 ? 3.268 9.135 -9.344 1.00 90.62 119 ASP A CA 1
ATOM 928 C C . ASP A 1 119 ? 4.287 10.080 -8.687 1.00 90.62 119 ASP A C 1
ATOM 930 O O . ASP A 1 119 ? 4.217 11.299 -8.852 1.00 90.62 119 ASP A O 1
ATOM 934 N N . LYS A 1 120 ? 5.224 9.509 -7.928 1.00 93.31 120 LYS A N 1
ATOM 935 C CA . LYS A 1 120 ? 6.283 10.222 -7.199 1.00 93.31 120 LYS A CA 1
ATOM 936 C C . LYS A 1 120 ? 7.630 10.200 -7.920 1.00 93.31 120 LYS A C 1
ATOM 938 O O . LYS A 1 120 ? 8.615 10.703 -7.385 1.00 93.31 120 LYS A O 1
ATOM 943 N N . GLY A 1 121 ? 7.677 9.661 -9.135 1.00 92.12 121 GLY A N 1
ATOM 944 C CA . GLY A 1 121 ? 8.867 9.651 -9.973 1.00 92.12 121 GLY A CA 1
ATOM 945 C C . GLY A 1 121 ? 9.597 8.316 -9.979 1.00 92.12 121 GLY A C 1
ATOM 946 O O . GLY A 1 121 ? 9.067 7.276 -9.588 1.00 92.12 121 GLY A O 1
ATOM 947 N N . ASP A 1 122 ? 10.822 8.345 -10.493 1.00 92.69 122 ASP A N 1
ATOM 948 C CA . ASP A 1 122 ? 11.620 7.146 -10.728 1.00 92.69 122 ASP A CA 1
ATOM 949 C C . ASP A 1 122 ? 12.120 6.527 -9.415 1.00 92.69 122 ASP A C 1
ATOM 951 O O . ASP A 1 122 ? 12.415 7.224 -8.447 1.00 92.69 122 ASP A O 1
ATOM 955 N N . SER A 1 123 ? 12.206 5.197 -9.396 1.00 92.62 123 SER A N 1
ATOM 956 C CA . SER A 1 123 ? 12.648 4.410 -8.247 1.00 92.62 123 SER A CA 1
ATOM 957 C C . SER A 1 123 ? 13.864 3.567 -8.608 1.00 92.62 123 SER A C 1
ATOM 959 O O . SER A 1 123 ? 13.767 2.622 -9.402 1.00 92.62 123 SER A O 1
ATOM 961 N N . GLU A 1 124 ? 14.989 3.882 -7.972 1.00 88.69 124 GLU A N 1
ATOM 962 C CA . GLU A 1 124 ? 16.218 3.086 -8.036 1.00 88.69 124 GLU A CA 1
ATOM 963 C C . GLU A 1 124 ? 16.333 2.193 -6.797 1.00 88.69 124 GLU A C 1
ATOM 965 O O . GLU A 1 124 ? 16.503 0.979 -6.918 1.00 88.69 124 GLU A O 1
ATOM 970 N N . ASP A 1 125 ? 16.141 2.781 -5.612 1.00 91.56 125 ASP A N 1
ATOM 971 C CA . ASP A 1 125 ? 16.118 2.098 -4.319 1.00 91.56 125 ASP A CA 1
ATOM 972 C C . ASP A 1 125 ? 14.822 2.472 -3.599 1.00 91.56 125 ASP A C 1
ATOM 974 O O . ASP A 1 125 ? 14.715 3.513 -2.952 1.00 91.56 125 ASP A O 1
ATOM 978 N N . PHE A 1 126 ? 13.823 1.600 -3.727 1.00 90.44 126 PHE A N 1
ATOM 979 C CA . PHE A 1 126 ? 12.458 1.870 -3.287 1.00 90.44 126 PHE A CA 1
ATOM 980 C C . PHE A 1 126 ? 12.366 2.342 -1.830 1.00 90.44 126 PHE A C 1
ATOM 982 O O . PHE A 1 126 ? 11.677 3.320 -1.549 1.00 90.44 126 PHE A O 1
ATOM 989 N N . LEU A 1 127 ? 13.091 1.703 -0.906 1.00 92.06 127 LEU A N 1
ATOM 990 C CA . LEU A 1 127 ? 13.017 2.062 0.509 1.00 92.06 127 LEU A CA 1
ATOM 991 C C . LEU A 1 127 ? 13.663 3.427 0.772 1.00 92.06 127 LEU A C 1
ATOM 993 O O . LEU A 1 127 ? 13.095 4.247 1.495 1.00 92.06 127 LEU A O 1
ATOM 997 N N . LYS A 1 128 ? 14.829 3.697 0.167 1.00 94.38 128 LYS A N 1
ATOM 998 C CA . LYS A 1 128 ? 15.493 5.003 0.305 1.00 94.38 128 LYS A CA 1
ATOM 999 C C . LYS A 1 128 ? 14.689 6.120 -0.348 1.00 94.38 128 LYS A C 1
ATOM 1001 O O . LYS A 1 128 ? 14.619 7.214 0.207 1.00 94.38 128 LYS A O 1
ATOM 1006 N N . ASP A 1 129 ? 14.101 5.862 -1.508 1.00 94.75 129 ASP A N 1
ATOM 1007 C CA . ASP A 1 129 ? 13.342 6.856 -2.261 1.00 94.75 129 ASP A CA 1
ATOM 1008 C C . ASP A 1 129 ? 12.038 7.211 -1.531 1.00 94.75 129 ASP A C 1
ATOM 1010 O O . ASP A 1 129 ? 11.761 8.393 -1.323 1.00 94.75 129 ASP A O 1
ATOM 1014 N N . VAL A 1 130 ? 11.316 6.218 -0.996 1.00 94.25 130 VAL A N 1
ATOM 1015 C CA . VAL A 1 130 ? 10.147 6.452 -0.128 1.00 94.25 130 VAL A CA 1
ATOM 1016 C C . VAL A 1 130 ? 10.537 7.183 1.159 1.00 94.25 130 VAL A C 1
ATOM 1018 O O . VAL A 1 130 ? 9.858 8.131 1.549 1.00 94.25 130 VAL A O 1
ATOM 1021 N N . ALA A 1 131 ? 11.654 6.828 1.803 1.00 93.62 131 ALA A N 1
ATOM 1022 C CA . ALA A 1 131 ? 12.111 7.528 3.006 1.00 93.62 131 ALA A CA 1
ATOM 1023 C C . ALA A 1 131 ? 12.414 9.018 2.746 1.00 93.62 131 ALA A C 1
ATOM 1025 O O . ALA A 1 131 ? 12.094 9.869 3.582 1.00 93.62 131 ALA A O 1
ATOM 1026 N N . LYS A 1 132 ? 12.990 9.356 1.582 1.00 94.31 132 LYS A N 1
ATOM 1027 C CA . LYS A 1 132 ? 13.198 10.755 1.165 1.00 94.31 132 LYS A CA 1
ATOM 1028 C C . LYS A 1 132 ? 11.867 11.480 0.967 1.00 94.31 132 LYS A C 1
ATOM 1030 O O . LYS A 1 132 ? 11.731 12.601 1.451 1.00 94.31 132 LYS A O 1
ATOM 1035 N N . ILE A 1 133 ? 10.897 10.847 0.302 1.00 93.06 133 ILE A N 1
ATOM 1036 C CA . ILE A 1 133 ? 9.552 11.407 0.096 1.00 93.06 133 ILE A CA 1
ATOM 1037 C C . ILE A 1 133 ? 8.885 11.690 1.447 1.00 93.06 133 ILE A C 1
ATOM 1039 O O . ILE A 1 133 ? 8.453 12.814 1.690 1.00 93.06 133 ILE A O 1
ATOM 1043 N N . ILE A 1 134 ? 8.888 10.718 2.367 1.00 91.69 134 ILE A N 1
ATOM 1044 C CA . ILE A 1 134 ? 8.320 10.875 3.716 1.00 91.69 134 ILE A CA 1
ATOM 1045 C C . ILE A 1 134 ? 8.968 12.058 4.444 1.00 91.69 134 ILE A C 1
ATOM 1047 O O . ILE A 1 134 ? 8.274 12.914 4.997 1.00 91.69 134 ILE A O 1
ATOM 1051 N N . LYS A 1 135 ? 10.301 12.150 4.412 1.00 90.69 135 LYS A N 1
ATOM 1052 C CA . LYS A 1 135 ? 11.034 13.237 5.066 1.00 90.69 135 LYS A CA 1
ATOM 1053 C C . LYS A 1 135 ? 10.696 14.610 4.477 1.00 90.69 135 LYS A C 1
ATOM 1055 O O . LYS A 1 135 ? 10.451 15.557 5.225 1.00 90.69 135 LYS A O 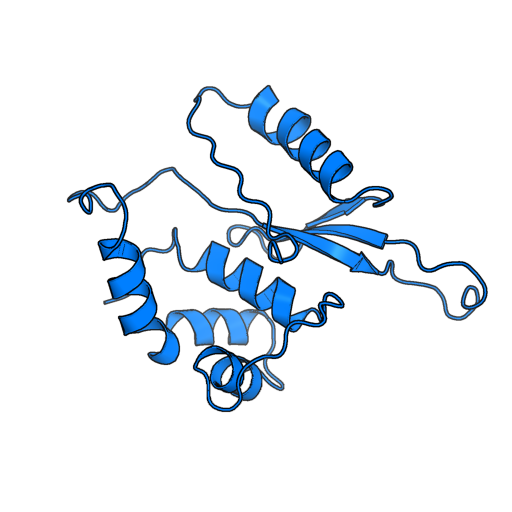1
ATOM 1060 N N . ASN A 1 136 ? 10.693 14.723 3.154 1.00 90.56 136 ASN A N 1
ATOM 1061 C CA . ASN A 1 136 ? 10.567 16.009 2.474 1.00 90.56 136 ASN A CA 1
ATOM 1062 C C . ASN A 1 136 ? 9.121 16.513 2.426 1.00 90.56 136 ASN A C 1
ATOM 1064 O O . ASN A 1 136 ? 8.894 17.708 2.567 1.00 90.56 136 ASN A O 1
ATOM 1068 N N . GLU A 1 137 ? 8.147 15.625 2.235 1.00 88.44 137 GLU A N 1
ATOM 1069 C CA . GLU A 1 137 ? 6.755 16.029 2.016 1.00 88.44 137 GLU A CA 1
ATOM 1070 C C . GLU A 1 137 ? 5.912 15.983 3.291 1.00 88.44 137 GLU A C 1
ATOM 1072 O O . GLU A 1 137 ? 5.061 16.852 3.483 1.00 88.44 137 GLU A O 1
ATOM 1077 N N . TYR A 1 138 ? 6.162 15.014 4.178 1.00 85.06 138 TYR A N 1
ATOM 1078 C CA . TYR A 1 138 ? 5.340 14.808 5.373 1.00 85.06 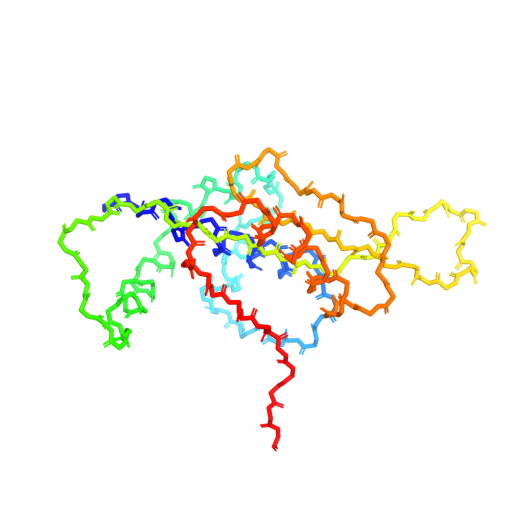138 TYR A CA 1
ATOM 1079 C C . TYR A 1 138 ? 6.016 15.392 6.605 1.00 85.06 138 TYR A C 1
ATOM 1081 O O . TYR A 1 138 ? 5.431 16.242 7.263 1.00 85.06 138 TYR A O 1
ATOM 1089 N N . LEU A 1 139 ? 7.267 15.014 6.892 1.00 84.94 139 LEU A N 1
ATOM 1090 C CA . LEU A 1 139 ? 7.943 15.485 8.108 1.00 84.94 139 LEU A CA 1
ATOM 1091 C C . LEU A 1 139 ? 8.308 16.972 8.050 1.00 84.94 139 LEU A C 1
ATOM 1093 O O . LEU A 1 139 ? 8.213 17.659 9.060 1.00 84.94 139 LEU A O 1
ATOM 1097 N N . SER A 1 140 ? 8.700 17.486 6.881 1.00 82.12 140 SER A N 1
ATOM 1098 C CA . SER A 1 140 ? 9.099 18.899 6.749 1.00 82.12 140 SER A CA 1
ATOM 1099 C C . SER A 1 140 ? 7.921 19.874 6.867 1.00 82.12 140 SER A C 1
ATOM 1101 O O . SER A 1 140 ? 8.131 21.039 7.187 1.00 82.12 140 SER A O 1
ATOM 1103 N N . ASN A 1 141 ? 6.692 19.399 6.640 1.00 71.00 141 ASN A N 1
ATOM 1104 C CA . ASN A 1 141 ? 5.469 20.205 6.683 1.00 71.00 141 ASN A CA 1
ATOM 1105 C C . ASN A 1 141 ? 4.601 19.911 7.919 1.00 71.00 141 ASN A C 1
ATOM 1107 O O . ASN A 1 141 ? 3.512 20.469 8.054 1.00 71.00 141 ASN A O 1
ATOM 1111 N N . ALA A 1 142 ? 5.050 19.026 8.812 1.00 71.31 142 ALA A N 1
ATOM 1112 C CA . ALA A 1 142 ? 4.256 18.598 9.951 1.00 71.31 142 ALA A CA 1
ATOM 1113 C C . ALA A 1 142 ? 4.434 19.518 11.159 1.00 71.31 142 ALA A C 1
ATOM 1115 O O . ALA A 1 142 ? 5.541 19.745 11.639 1.00 71.31 142 ALA A O 1
ATOM 1116 N N . SER A 1 143 ? 3.312 19.978 11.709 1.00 68.69 143 SER A N 1
ATOM 1117 C CA . SER A 1 143 ? 3.251 20.623 13.024 1.00 68.69 143 SER A CA 1
ATOM 1118 C C . SER A 1 143 ? 3.104 19.622 14.180 1.00 68.69 143 SER A C 1
ATOM 1120 O O . SER A 1 143 ? 3.231 20.009 15.340 1.00 68.69 143 SER A O 1
ATOM 1122 N N . SER A 1 144 ? 2.838 18.344 13.881 1.00 69.69 144 SER A N 1
ATOM 1123 C CA . SER A 1 144 ? 2.656 17.268 14.864 1.00 69.69 144 SER A CA 1
ATOM 1124 C C . SER A 1 144 ? 3.711 16.170 14.700 1.00 69.69 144 SER A C 1
ATOM 1126 O O . SER A 1 144 ? 4.271 15.999 13.622 1.00 69.69 144 SER A O 1
ATOM 1128 N N . MET A 1 145 ? 3.981 15.415 15.767 1.00 74.94 145 MET A N 1
ATOM 1129 C CA . MET A 1 145 ? 4.996 14.347 15.798 1.00 74.94 145 MET A CA 1
ATOM 1130 C C . MET A 1 145 ? 4.401 12.934 15.650 1.00 74.94 145 MET A C 1
ATOM 1132 O O . MET A 1 145 ? 5.098 11.941 15.850 1.00 74.94 145 MET A O 1
ATOM 1136 N N . ASN A 1 146 ? 3.116 12.823 15.307 1.00 82.75 146 ASN A N 1
ATOM 1137 C CA . ASN A 1 146 ? 2.390 11.552 15.306 1.00 82.75 146 ASN A CA 1
ATOM 1138 C C . ASN A 1 146 ? 2.554 10.815 13.970 1.00 82.75 146 ASN A C 1
ATOM 1140 O O . ASN A 1 146 ? 1.624 10.745 13.170 1.00 82.75 146 ASN A O 1
ATOM 1144 N N . PHE A 1 147 ? 3.742 10.255 13.738 1.00 82.50 147 PHE A N 1
ATOM 1145 C CA . PHE A 1 147 ? 4.040 9.448 12.554 1.00 82.50 147 PHE A CA 1
ATOM 1146 C C . PHE A 1 147 ? 4.387 8.012 12.925 1.00 82.50 147 PHE A C 1
ATOM 1148 O O . PHE A 1 147 ? 5.137 7.755 13.863 1.00 82.50 147 PHE A O 1
ATOM 1155 N N . SER A 1 148 ? 3.883 7.078 12.125 1.00 86.12 148 SER A N 1
ATOM 1156 C CA . SER A 1 148 ? 4.301 5.682 12.136 1.00 86.12 148 SER A CA 1
ATOM 1157 C C . SER A 1 148 ? 4.539 5.239 10.701 1.00 86.12 148 SER A C 1
ATOM 1159 O O . SER A 1 148 ? 3.772 5.585 9.802 1.00 86.12 148 SER A O 1
ATOM 1161 N N . VAL A 1 149 ? 5.622 4.498 10.481 1.00 87.62 149 VAL A N 1
ATOM 1162 C CA . VAL A 1 149 ? 5.991 3.962 9.171 1.00 87.62 149 VAL A CA 1
ATOM 1163 C C . VAL A 1 149 ? 6.277 2.480 9.340 1.00 87.62 149 VAL A C 1
ATOM 1165 O O . VAL A 1 149 ? 7.079 2.090 10.187 1.00 87.62 149 VAL A O 1
ATOM 1168 N N . ILE A 1 150 ? 5.626 1.660 8.521 1.00 87.69 150 ILE A N 1
ATOM 1169 C CA . ILE A 1 150 ? 5.807 0.210 8.491 1.00 87.69 150 ILE A CA 1
ATOM 1170 C C . ILE A 1 150 ? 6.250 -0.161 7.079 1.00 87.69 150 ILE A C 1
ATOM 1172 O O . ILE A 1 150 ? 5.623 0.246 6.102 1.00 87.69 150 ILE A O 1
ATOM 1176 N N . ALA A 1 151 ? 7.331 -0.931 6.971 1.00 86.88 151 ALA A N 1
ATOM 1177 C CA . ALA A 1 151 ? 7.796 -1.479 5.705 1.00 86.88 151 ALA A CA 1
ATOM 1178 C C . ALA A 1 151 ? 7.415 -2.960 5.616 1.00 86.88 151 ALA A C 1
ATOM 1180 O O . ALA A 1 151 ? 7.753 -3.744 6.503 1.00 86.88 151 ALA A O 1
ATOM 1181 N N . LEU A 1 152 ? 6.739 -3.348 4.533 1.00 82.56 152 LEU A N 1
ATOM 1182 C CA . LEU A 1 152 ? 6.495 -4.753 4.216 1.00 82.56 152 LEU A CA 1
ATOM 1183 C C . LEU A 1 152 ? 7.740 -5.325 3.526 1.00 82.56 152 LEU A C 1
ATOM 1185 O O . LEU A 1 152 ? 7.960 -5.101 2.336 1.00 82.56 152 LEU A O 1
ATOM 1189 N N . GLY A 1 153 ? 8.578 -6.008 4.304 1.00 81.06 153 GLY A N 1
ATOM 1190 C CA . GLY A 1 153 ? 9.799 -6.662 3.834 1.00 81.06 153 GLY A CA 1
ATOM 1191 C C . GLY A 1 153 ? 9.662 -8.185 3.728 1.00 81.06 153 GLY A C 1
ATOM 1192 O O . GLY A 1 153 ? 8.647 -8.745 4.148 1.00 81.06 153 GLY A O 1
ATOM 1193 N N . PRO A 1 154 ? 10.683 -8.871 3.186 1.00 77.44 154 PRO A N 1
ATOM 1194 C CA . PRO A 1 154 ? 10.749 -10.327 3.240 1.00 77.44 154 PRO A CA 1
ATOM 1195 C C . PRO A 1 154 ? 10.710 -10.809 4.696 1.00 77.44 154 PRO A C 1
ATOM 1197 O O . PRO A 1 154 ? 11.264 -10.161 5.587 1.00 77.44 154 PRO A O 1
ATOM 1200 N N . GLY A 1 155 ? 10.056 -11.948 4.932 1.00 73.00 155 GLY A N 1
ATOM 1201 C CA . GLY A 1 155 ? 10.049 -12.577 6.250 1.00 73.00 155 GLY A CA 1
ATOM 1202 C C . GLY A 1 155 ? 11.472 -12.921 6.686 1.00 73.00 155 GLY A C 1
ATOM 1203 O O . GLY A 1 155 ? 12.274 -13.391 5.879 1.00 73.00 155 GLY A O 1
ATOM 1204 N N . SER A 1 156 ? 11.790 -1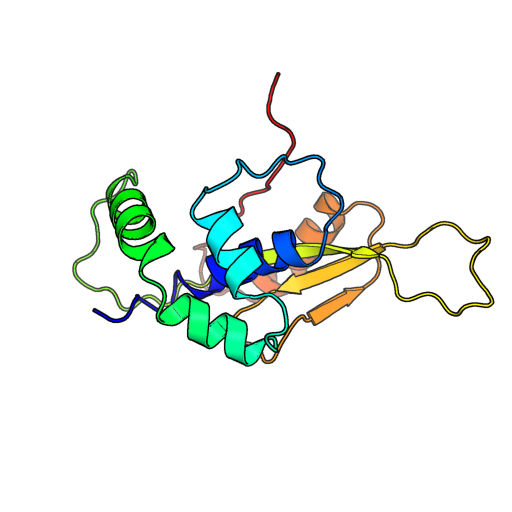2.680 7.955 1.00 62.91 156 SER A N 1
ATOM 1205 C CA . SER A 1 156 ? 13.017 -13.193 8.558 1.00 62.91 156 SER A CA 1
ATOM 1206 C C . SER A 1 156 ? 12.937 -14.719 8.583 1.00 62.91 156 SER A C 1
ATOM 1208 O O . SER A 1 156 ? 12.103 -15.268 9.304 1.00 62.91 156 SER A O 1
ATOM 1210 N N . THR A 1 157 ? 13.744 -15.375 7.753 1.00 45.00 157 THR A N 1
ATOM 1211 C CA . THR A 1 157 ? 13.964 -16.828 7.790 1.00 45.00 157 THR A CA 1
ATOM 1212 C C . THR A 1 157 ? 14.683 -17.244 9.058 1.00 45.00 157 THR A C 1
ATOM 1214 O O . THR A 1 157 ? 15.635 -16.513 9.422 1.00 45.00 157 THR A O 1
#

Organism: NCBI:txid117018

Sequence (157 aa):
MPWPTCVIYPFLSILRSVELRVQSDVTIVPESPLAKFIDECKGKTPLERATHLETTPLFANIHAEAASSGQTSVPTELDTDLHFTCFVRAPAVRPKEDLDSPVRHRVIELDGRREGPVDKGDSEDFLKDVAKIIKNEYLSNASSMNFSVIALGPGST

Foldseek 3Di:
DFDLPQPLQVVLQVLVLVLLPQVDPDDDDPPQLSNVLSVVCPPPDSVVSSVCSRPDCSCVVVVVVVCCPDPDHNDPDSDDPDHDKDKHKDWDDDDPVCPVDDTWIWIWIRGSVDPDIDTPGTDPDRVVSVVVCCCPPPVVPDPDPDDDDDDDDDDDD